Protein AF-A0A6M2DYT3-F1 (afdb_monomer_lite)

pLDDT: mean 83.52, std 11.0, range [59.19, 94.94]

Organism: Xenopsylla cheopis (NCBI:txid163159)

Foldseek 3Di:
DVVVVVVVVVVVVPPDQFDKWAWDKDAWPPPQCCVPVPLCVSDDCRIDRDPADDWDWDWDADPPPGPTTGMIGIDGDNDPVVDDD

Structure (mmCIF, N/CA/C/O backbone):
data_AF-A0A6M2DYT3-F1
#
_entry.id   AF-A0A6M2DYT3-F1
#
loop_
_atom_site.group_PDB
_atom_site.id
_atom_site.type_symbol
_atom_site.label_atom_id
_atom_site.label_alt_id
_atom_site.label_comp_id
_atom_site.label_asym_id
_atom_site.label_entity_id
_atom_site.label_seq_id
_atom_site.pdbx_PDB_ins_code
_atom_site.Cartn_x
_atom_site.Cartn_y
_atom_site.Cartn_z
_atom_site.occupancy
_atom_site.B_iso_or_equiv
_atom_site.auth_seq_id
_atom_site.auth_comp_id
_atom_site.auth_asym_id
_atom_site.auth_atom_id
_atom_site.pdbx_PDB_model_num
ATOM 1 N N . MET A 1 1 ? -33.686 -0.213 36.855 1.00 60.41 1 MET A N 1
ATOM 2 C CA . MET A 1 1 ? -33.434 1.168 36.371 1.00 60.41 1 MET A CA 1
ATOM 3 C C . MET A 1 1 ? -31.995 1.634 36.617 1.00 60.41 1 MET A C 1
ATOM 5 O O . MET A 1 1 ? -31.341 2.024 35.663 1.00 60.41 1 MET A O 1
ATOM 9 N N . LYS A 1 2 ? -31.454 1.529 37.842 1.00 61.53 2 LYS A N 1
ATOM 10 C CA . LYS A 1 2 ? -30.087 1.980 38.195 1.00 61.53 2 LYS A CA 1
ATOM 11 C C . LYS A 1 2 ? -28.960 1.339 37.357 1.00 61.53 2 LYS A C 1
ATOM 13 O O . LYS A 1 2 ? -28.060 2.034 36.903 1.00 61.53 2 LYS A O 1
ATOM 18 N N . TYR A 1 3 ? -29.060 0.037 37.076 1.00 74.81 3 TYR A N 1
ATOM 19 C CA . TYR A 1 3 ? -28.081 -0.693 36.254 1.00 74.81 3 TYR A CA 1
ATOM 20 C C . TYR A 1 3 ? -28.156 -0.367 34.759 1.00 74.81 3 TYR A C 1
ATOM 22 O O . TYR A 1 3 ? -27.143 -0.443 34.078 1.00 74.81 3 TYR A O 1
ATOM 30 N N . ALA A 1 4 ? -29.326 0.043 34.255 1.00 72.50 4 ALA A N 1
ATOM 31 C CA . ALA A 1 4 ? -29.495 0.407 32.848 1.00 72.50 4 ALA A CA 1
ATOM 32 C C . ALA A 1 4 ? -28.734 1.698 32.511 1.00 72.50 4 ALA A C 1
ATOM 34 O O . ALA A 1 4 ? -28.084 1.779 31.476 1.00 72.50 4 ALA A O 1
ATOM 35 N N . ILE A 1 5 ? -28.741 2.671 33.428 1.00 75.88 5 ILE A N 1
ATOM 36 C CA . ILE A 1 5 ? -27.984 3.924 33.289 1.00 75.88 5 ILE A CA 1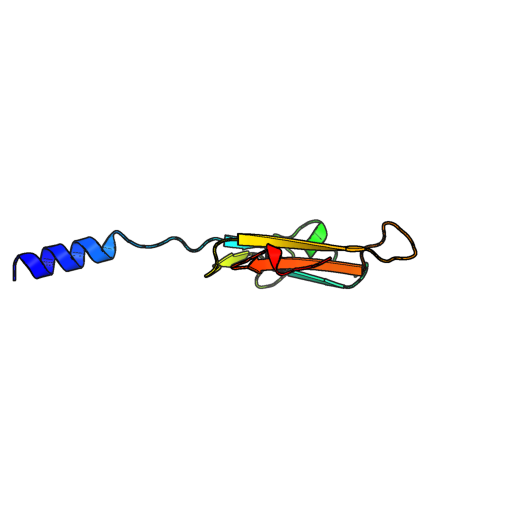
ATOM 37 C C . ILE A 1 5 ? -26.474 3.643 33.288 1.00 75.88 5 ILE A C 1
ATOM 39 O O . ILE A 1 5 ? -25.743 4.190 32.466 1.00 75.88 5 ILE A O 1
ATOM 43 N N . LEU A 1 6 ? -26.019 2.739 34.162 1.00 74.94 6 LEU A N 1
ATOM 44 C CA . LEU A 1 6 ? -24.619 2.313 34.227 1.00 74.94 6 LEU A CA 1
ATOM 45 C C . LEU A 1 6 ? -24.174 1.588 32.946 1.00 74.94 6 LEU A C 1
ATOM 47 O O . LEU A 1 6 ? -23.070 1.819 32.463 1.00 74.94 6 LEU A O 1
ATOM 51 N N . PHE A 1 7 ? -25.048 0.759 32.369 1.00 72.75 7 PHE A N 1
ATOM 52 C CA . PHE A 1 7 ? -24.781 0.032 31.126 1.00 72.75 7 PHE A CA 1
ATOM 53 C C . PHE A 1 7 ? -24.688 0.970 29.914 1.00 72.75 7 PHE A C 1
ATOM 55 O O . PHE A 1 7 ? -23.777 0.840 29.101 1.0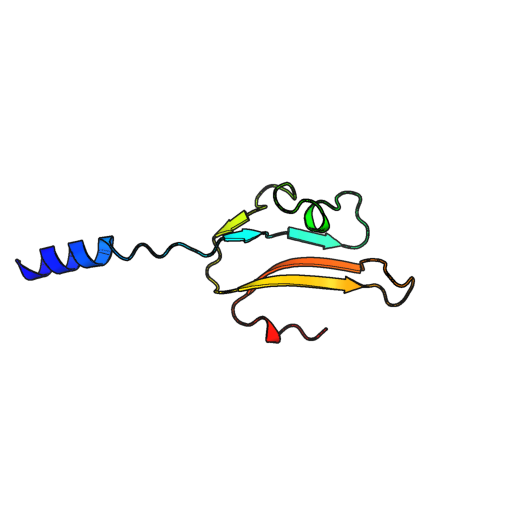0 72.75 7 PHE A O 1
ATOM 62 N N . ILE A 1 8 ? -25.581 1.962 29.823 1.00 72.75 8 ILE A N 1
ATOM 63 C CA . ILE A 1 8 ? -25.559 2.971 28.753 1.00 72.75 8 ILE A CA 1
ATOM 64 C C . ILE A 1 8 ? -24.278 3.813 28.839 1.00 72.75 8 ILE A C 1
ATOM 66 O O . ILE A 1 8 ? -23.605 4.003 27.827 1.00 72.75 8 ILE A O 1
ATOM 70 N N . LEU A 1 9 ? -23.892 4.260 30.040 1.00 69.94 9 LEU A N 1
ATOM 71 C CA . LEU A 1 9 ? -22.635 4.988 30.257 1.00 69.94 9 LEU A CA 1
ATOM 72 C C . LEU A 1 9 ? -21.407 4.154 29.871 1.00 69.94 9 LEU A C 1
ATOM 74 O O . LEU A 1 9 ? -20.490 4.686 29.253 1.00 69.94 9 LEU A O 1
ATOM 78 N N . PHE A 1 10 ? -21.405 2.852 30.168 1.00 70.75 10 PHE A N 1
ATOM 79 C CA . PHE A 1 10 ? -20.313 1.953 29.794 1.00 70.75 10 PHE A CA 1
ATOM 80 C C . PHE A 1 10 ? -20.172 1.820 28.268 1.00 70.75 10 PHE A C 1
ATOM 82 O O . PHE A 1 10 ? -19.065 1.924 27.749 1.00 70.75 10 PHE A O 1
ATOM 89 N N . CYS A 1 11 ? -21.275 1.692 27.521 1.00 68.69 11 CYS A N 1
ATOM 90 C CA . CYS A 1 11 ? -21.242 1.600 26.055 1.00 68.69 11 CYS A CA 1
ATOM 91 C C . CYS A 1 11 ? -20.702 2.865 25.362 1.00 68.69 11 CYS A C 1
ATOM 93 O O . CYS A 1 11 ? -20.067 2.756 24.314 1.00 68.69 11 CYS A O 1
ATOM 95 N N . TYR A 1 12 ? -20.909 4.056 25.935 1.00 67.19 12 TYR A N 1
ATOM 96 C CA . TYR A 1 12 ? -20.419 5.314 25.353 1.00 67.19 12 TYR A CA 1
ATOM 97 C C . TYR A 1 12 ? -18.894 5.488 25.441 1.00 67.19 12 TYR A C 1
ATOM 99 O O . TYR A 1 12 ? -18.326 6.237 24.643 1.00 67.19 12 TYR A O 1
ATOM 107 N N . VAL A 1 13 ? -18.227 4.798 26.373 1.00 64.75 13 VAL A N 1
ATOM 108 C CA . VAL A 1 13 ? -16.770 4.902 26.575 1.00 64.75 13 VAL A CA 1
ATOM 109 C C . VAL A 1 13 ? -15.993 4.070 25.545 1.00 64.75 13 VAL A C 1
ATOM 111 O O . VAL A 1 13 ? -14.892 4.450 25.153 1.00 64.75 13 VAL A O 1
ATOM 114 N N . PHE A 1 14 ? -16.577 2.993 25.009 1.00 62.72 14 PHE A N 1
ATOM 115 C CA . PHE A 1 14 ? -15.929 2.124 24.015 1.00 62.72 14 PHE A CA 1
ATOM 116 C C . PHE A 1 14 ? -16.134 2.593 22.569 1.00 62.72 14 PHE A C 1
ATOM 118 O O . PHE A 1 14 ? -16.482 1.805 21.687 1.00 62.72 14 PHE A O 1
ATOM 125 N N . LYS A 1 15 ? -15.876 3.872 22.278 1.00 60.41 15 LYS A N 1
ATOM 126 C CA . LYS A 1 15 ? -15.670 4.287 20.883 1.00 60.41 15 LYS A CA 1
ATOM 127 C C . LYS A 1 15 ? -14.326 3.735 20.405 1.00 60.41 15 LYS A C 1
ATOM 129 O O . LYS A 1 15 ? -13.282 4.336 20.634 1.00 60.41 15 LYS A O 1
ATOM 134 N N . ALA A 1 16 ? -14.353 2.572 19.759 1.00 66.12 16 ALA A N 1
ATOM 135 C CA . ALA A 1 16 ? -13.183 2.023 19.087 1.00 66.12 16 ALA A CA 1
ATOM 136 C C . ALA A 1 16 ? -12.761 2.968 17.951 1.00 66.12 16 ALA A C 1
ATOM 138 O O . ALA A 1 16 ? -13.540 3.240 17.035 1.00 66.12 16 ALA A O 1
ATOM 139 N N . SER A 1 17 ? -11.534 3.486 18.020 1.00 69.50 17 SER A N 1
ATOM 140 C CA . SER A 1 17 ? -10.946 4.224 16.903 1.00 69.50 17 SER A CA 1
ATOM 141 C C . SER A 1 17 ? -10.605 3.226 15.800 1.00 69.50 17 SER A C 1
ATOM 143 O O . SER A 1 17 ? -9.862 2.273 16.037 1.00 69.50 17 SER A O 1
ATOM 145 N N . ALA A 1 18 ? -11.175 3.413 14.611 1.00 80.69 18 ALA A N 1
ATOM 146 C CA . ALA A 1 18 ? -10.828 2.599 13.454 1.00 80.69 18 ALA A CA 1
ATOM 147 C C . ALA A 1 18 ? -9.373 2.879 13.045 1.00 80.69 18 ALA A C 1
ATOM 149 O O . ALA A 1 18 ? -8.938 4.034 13.029 1.00 80.69 18 ALA A O 1
ATOM 150 N N . LEU A 1 19 ? -8.623 1.827 12.712 1.00 90.75 19 LEU A N 1
ATOM 151 C CA . LEU A 1 19 ? -7.260 1.956 12.199 1.00 90.75 19 LEU A CA 1
ATOM 152 C C . LEU A 1 19 ? -7.297 2.769 10.901 1.00 90.75 19 LEU A C 1
ATOM 154 O O . LEU A 1 19 ? -8.066 2.443 10.004 1.00 90.75 19 LEU A O 1
ATOM 158 N N . LYS A 1 20 ? -6.480 3.815 10.779 1.00 93.50 20 LYS A N 1
ATOM 159 C CA . LYS A 1 20 ? -6.390 4.613 9.550 1.00 93.50 20 LYS A CA 1
ATOM 160 C C . LYS A 1 20 ? -5.193 4.164 8.727 1.00 93.50 20 LYS A C 1
ATOM 162 O O . LYS A 1 20 ? -4.073 4.210 9.227 1.00 93.50 20 LYS A O 1
ATOM 167 N N . CYS A 1 21 ? -5.424 3.768 7.481 1.00 94.81 21 CYS A N 1
ATOM 168 C CA . CYS A 1 21 ? -4.359 3.367 6.563 1.00 94.81 21 CYS A CA 1
ATOM 169 C C . CYS A 1 21 ? -4.418 4.174 5.275 1.00 94.81 21 CYS A C 1
ATOM 171 O O . CYS A 1 21 ? -5.498 4.560 4.823 1.00 94.81 21 CYS A O 1
ATOM 173 N N . TYR A 1 22 ? -3.255 4.350 4.652 1.00 94.94 22 TYR A N 1
ATOM 174 C CA . TYR A 1 22 ? -3.210 4.796 3.270 1.00 94.94 22 TYR A CA 1
ATOM 175 C C . TYR A 1 22 ? -3.790 3.717 2.356 1.00 94.94 22 TYR A C 1
ATOM 177 O O . TYR A 1 22 ? -3.412 2.550 2.475 1.00 94.94 22 TYR A O 1
ATOM 185 N N . THR A 1 23 ? -4.684 4.099 1.449 1.00 92.69 23 THR A N 1
ATOM 186 C CA . THR A 1 23 ? -5.318 3.168 0.507 1.00 92.69 23 THR A CA 1
ATOM 187 C C . THR A 1 23 ? -5.225 3.695 -0.909 1.00 92.69 23 THR A C 1
ATOM 189 O O . THR A 1 23 ? -5.838 4.704 -1.245 1.00 92.69 23 THR A O 1
ATOM 192 N N . CYS A 1 24 ? -4.443 3.012 -1.736 1.00 92.56 24 CYS A N 1
ATOM 193 C CA . CYS A 1 24 ? -4.220 3.391 -3.123 1.00 92.56 24 CYS A CA 1
ATOM 194 C C . CYS A 1 24 ? -3.645 2.207 -3.906 1.00 92.56 24 CYS A C 1
ATOM 196 O O . CYS A 1 24 ? -3.097 1.264 -3.332 1.00 92.56 24 CYS A O 1
ATOM 198 N N . SER A 1 25 ? -3.741 2.278 -5.228 1.00 90.75 25 SER A N 1
ATOM 199 C CA . SER A 1 25 ? -3.125 1.319 -6.140 1.00 90.75 25 SER A CA 1
ATOM 200 C C . SER A 1 25 ? -2.525 2.050 -7.330 1.00 90.75 25 SER A C 1
ATOM 202 O O . SER A 1 25 ? -3.153 2.962 -7.861 1.00 90.75 25 SER A O 1
ATOM 204 N N . MET A 1 26 ? -1.360 1.608 -7.786 1.00 89.94 26 MET A N 1
ATOM 205 C CA . MET A 1 26 ? -0.775 2.008 -9.066 1.00 89.94 26 MET A CA 1
ATOM 206 C C . MET A 1 26 ? -0.306 0.774 -9.836 1.00 89.94 26 MET A C 1
ATOM 208 O O . MET A 1 26 ? 0.116 -0.225 -9.242 1.00 89.94 26 MET A O 1
ATOM 212 N N . VAL A 1 27 ? -0.372 0.861 -11.163 1.00 89.38 27 VAL A N 1
ATOM 213 C CA . VAL A 1 27 ? 0.084 -0.174 -12.092 1.00 89.38 27 VAL A CA 1
ATOM 214 C C . VAL A 1 27 ? 1.172 0.419 -12.978 1.00 89.38 27 VAL A C 1
ATOM 216 O O . VAL A 1 27 ? 1.034 1.511 -13.515 1.00 89.38 27 VAL A O 1
ATOM 219 N N . GLY A 1 28 ? 2.267 -0.314 -13.130 1.00 83.19 28 GLY A N 1
ATOM 220 C CA . GLY A 1 28 ? 3.453 0.127 -13.845 1.00 83.19 28 GLY A CA 1
ATOM 221 C C . GLY A 1 28 ? 4.075 1.382 -13.238 1.00 83.19 28 GLY A C 1
ATOM 222 O O . GLY A 1 28 ? 3.889 1.707 -12.065 1.00 83.19 28 GLY A O 1
ATOM 223 N N . ASN A 1 29 ? 4.813 2.099 -14.077 1.00 70.94 29 ASN A N 1
ATOM 224 C CA . ASN A 1 29 ? 5.355 3.411 -13.761 1.00 70.94 29 ASN A CA 1
ATOM 225 C C . ASN A 1 29 ? 4.391 4.494 -14.273 1.00 70.94 29 ASN A C 1
ATOM 227 O O . ASN A 1 29 ? 4.737 5.290 -15.147 1.00 70.94 29 ASN A O 1
ATOM 231 N N . ASP A 1 30 ? 3.137 4.425 -13.817 1.00 66.44 30 ASP A N 1
ATOM 232 C CA . ASP A 1 30 ? 2.101 5.384 -14.191 1.00 66.44 30 ASP A CA 1
ATOM 233 C C . ASP A 1 30 ? 2.550 6.817 -13.860 1.00 66.44 30 ASP A C 1
ATOM 235 O O . ASP A 1 30 ? 3.305 7.038 -12.912 1.00 66.44 30 ASP A O 1
ATOM 239 N N . LYS A 1 31 ? 2.072 7.818 -14.612 1.00 64.00 31 LYS A N 1
ATOM 240 C CA . LYS A 1 31 ? 2.467 9.230 -14.391 1.00 64.00 31 LYS A CA 1
ATOM 241 C C . LYS A 1 31 ? 2.091 9.751 -12.999 1.00 64.00 31 LYS A C 1
ATOM 243 O O . LYS A 1 31 ? 2.606 10.781 -12.577 1.00 64.00 31 LYS A O 1
ATOM 248 N N . ASN A 1 32 ? 1.176 9.060 -12.322 1.00 70.75 32 ASN A N 1
ATOM 249 C CA . ASN A 1 32 ? 0.734 9.365 -10.975 1.00 70.75 32 ASN A CA 1
ATOM 250 C C . ASN A 1 32 ? 1.382 8.389 -9.980 1.00 70.75 32 ASN A C 1
ATOM 252 O O . ASN A 1 32 ? 0.772 7.415 -9.540 1.00 70.75 32 ASN A O 1
ATOM 256 N N . ASP A 1 33 ? 2.643 8.648 -9.637 1.00 85.94 33 ASP A N 1
ATOM 257 C CA . ASP A 1 33 ? 3.417 7.865 -8.668 1.00 85.94 33 ASP A CA 1
ATOM 258 C C . ASP A 1 33 ? 3.102 8.230 -7.206 1.00 85.94 33 ASP A C 1
ATOM 260 O O . ASP A 1 33 ? 3.764 7.742 -6.285 1.00 85.94 33 ASP A O 1
ATOM 264 N N . ALA A 1 34 ? 2.056 9.032 -6.976 1.00 89.06 34 ALA A N 1
ATOM 265 C CA . ALA A 1 34 ? 1.611 9.460 -5.657 1.00 89.06 34 ALA A CA 1
ATOM 266 C C . ALA A 1 34 ? 1.368 8.269 -4.718 1.00 89.06 34 ALA A C 1
ATOM 268 O O . ALA A 1 34 ? 1.811 8.283 -3.580 1.00 89.06 34 ALA A O 1
ATOM 269 N N . CYS A 1 35 ? 0.796 7.153 -5.181 1.00 90.19 35 CYS A N 1
ATOM 270 C CA . CYS A 1 35 ? 0.607 5.990 -4.300 1.00 90.19 35 CYS A CA 1
ATOM 271 C C . CYS A 1 35 ? 1.927 5.431 -3.712 1.00 90.19 35 CYS A C 1
ATOM 273 O O . CYS A 1 35 ? 1.966 4.918 -2.583 1.00 90.19 35 CYS A O 1
ATOM 275 N N . TYR A 1 36 ? 3.022 5.559 -4.467 1.00 90.25 36 TYR A N 1
ATOM 276 C CA . TYR A 1 36 ? 4.364 5.172 -4.051 1.00 90.25 36 TYR A CA 1
ATOM 277 C C . TYR A 1 36 ? 5.067 6.282 -3.255 1.00 90.25 36 TYR A C 1
ATOM 279 O O . TYR A 1 36 ? 5.574 6.001 -2.166 1.00 90.25 36 TYR A O 1
ATOM 287 N N . LYS A 1 37 ? 5.075 7.521 -3.768 1.00 90.94 37 LYS A N 1
ATOM 288 C CA . LYS A 1 37 ? 5.880 8.641 -3.246 1.00 90.94 37 LYS A CA 1
ATOM 289 C C . LYS A 1 37 ? 5.143 9.584 -2.298 1.00 90.94 37 LYS A C 1
ATOM 291 O O . LYS A 1 37 ? 5.769 10.117 -1.390 1.00 90.94 37 LYS A O 1
ATOM 296 N N . ASP A 1 38 ? 3.849 9.783 -2.506 1.00 91.38 38 ASP A N 1
ATOM 297 C CA . ASP A 1 38 ? 3.015 10.753 -1.792 1.00 91.38 38 ASP A CA 1
ATOM 298 C C . ASP A 1 38 ? 1.594 10.199 -1.539 1.00 91.38 38 ASP A C 1
ATOM 300 O O . ASP A 1 38 ? 0.607 10.618 -2.156 1.00 91.38 38 ASP A O 1
ATOM 304 N N . PRO A 1 39 ? 1.475 9.163 -0.686 1.00 90.50 39 PRO A N 1
ATOM 305 C CA . PRO A 1 39 ? 0.237 8.405 -0.534 1.00 90.50 39 PRO A CA 1
ATOM 306 C C . PRO A 1 39 ? -0.897 9.215 0.102 1.00 90.50 39 PRO A C 1
ATOM 308 O O . PRO A 1 39 ? -2.053 8.823 -0.029 1.00 90.50 39 PRO A O 1
ATOM 311 N N . GLU A 1 40 ? -0.582 10.324 0.773 1.00 90.19 40 GLU A N 1
ATOM 312 C CA . GLU A 1 40 ? -1.561 11.248 1.349 1.00 90.19 40 GLU A CA 1
ATOM 313 C C . GLU A 1 40 ? -2.322 12.024 0.265 1.00 90.19 40 GLU A C 1
ATOM 315 O O . GLU A 1 40 ? -3.499 12.332 0.441 1.00 90.19 40 GLU A O 1
ATOM 320 N N . ASN A 1 41 ? -1.693 12.245 -0.893 1.00 88.62 41 ASN A N 1
ATOM 321 C CA . ASN A 1 41 ? -2.274 12.973 -2.022 1.00 88.62 41 ASN A CA 1
ATOM 322 C C . ASN A 1 41 ? -2.643 12.059 -3.207 1.00 88.62 41 ASN A C 1
ATOM 324 O O . ASN A 1 41 ? -2.963 12.537 -4.293 1.00 88.62 41 ASN A O 1
ATOM 328 N N . ALA A 1 42 ? -2.657 10.734 -3.016 1.00 86.62 42 ALA A N 1
ATOM 329 C CA . ALA A 1 42 ? -2.903 9.754 -4.081 1.00 86.62 42 ALA A CA 1
ATOM 330 C C . ALA A 1 42 ? -4.356 9.700 -4.619 1.00 86.62 42 ALA A C 1
ATOM 332 O O . ALA A 1 42 ? -4.654 8.861 -5.472 1.00 86.62 42 ALA A O 1
ATOM 333 N N . GLY A 1 43 ? -5.264 10.575 -4.160 1.00 76.31 43 GLY A N 1
ATOM 334 C CA . GLY A 1 43 ? -6.637 10.711 -4.668 1.00 76.31 43 GLY A CA 1
ATOM 335 C C . GLY A 1 43 ? -7.730 10.695 -3.590 1.00 76.31 43 GLY A C 1
ATOM 336 O O . GLY A 1 43 ? -7.462 10.826 -2.399 1.00 76.31 43 GLY A O 1
ATOM 337 N N . GLY A 1 44 ? -8.990 10.538 -4.023 1.00 66.31 44 GLY A N 1
ATOM 338 C CA . GLY A 1 44 ? -10.202 10.864 -3.244 1.00 66.31 44 GLY A CA 1
ATOM 339 C C . GLY A 1 44 ? -10.424 10.121 -1.917 1.00 66.31 44 GLY A C 1
ATOM 340 O O . GLY A 1 44 ? -11.195 10.595 -1.089 1.00 66.31 44 GLY A O 1
ATOM 341 N N . THR A 1 45 ? -9.741 9.001 -1.675 1.00 68.75 45 THR A N 1
ATOM 342 C CA . THR A 1 45 ? -9.742 8.282 -0.385 1.00 68.75 45 THR A CA 1
ATOM 343 C C . THR A 1 45 ? -8.326 7.847 -0.016 1.00 68.75 45 THR A C 1
ATOM 345 O O . THR A 1 45 ? -8.066 6.670 0.224 1.00 68.75 45 THR A O 1
ATOM 348 N N . ALA A 1 46 ? -7.388 8.797 -0.013 1.00 82.75 46 ALA A N 1
ATOM 349 C CA . ALA A 1 46 ? -5.992 8.552 0.340 1.00 82.75 46 ALA A CA 1
ATOM 350 C C . ALA A 1 46 ? -5.829 7.897 1.720 1.00 82.75 46 ALA A C 1
ATOM 352 O O . ALA A 1 46 ? -4.965 7.042 1.882 1.00 82.75 46 ALA A O 1
ATOM 353 N N . ILE A 1 47 ? -6.690 8.236 2.687 1.00 91.38 47 ILE A N 1
ATOM 354 C CA . ILE A 1 47 ? -6.717 7.655 4.034 1.00 91.38 47 ILE A CA 1
ATOM 355 C C . ILE A 1 47 ? -8.092 7.036 4.294 1.00 91.38 47 ILE A C 1
ATOM 357 O O . ILE A 1 47 ? -9.111 7.725 4.248 1.00 91.38 47 ILE A O 1
ATOM 361 N N . THR A 1 48 ? -8.115 5.750 4.639 1.00 90.88 48 THR A N 1
ATOM 362 C CA . THR A 1 48 ? -9.342 4.997 4.925 1.00 90.88 48 THR A CA 1
ATOM 363 C C . THR A 1 48 ? -9.380 4.528 6.376 1.00 90.88 48 THR A C 1
ATOM 365 O O . THR A 1 48 ? -8.384 4.044 6.911 1.00 90.88 48 THR A O 1
ATOM 368 N N . ASN A 1 49 ? -10.559 4.621 7.000 1.00 92.62 49 ASN A N 1
ATOM 369 C CA . ASN A 1 49 ? -10.857 3.962 8.272 1.00 92.62 49 ASN A CA 1
ATOM 370 C C . ASN A 1 49 ? -11.051 2.455 8.028 1.00 92.62 49 ASN A C 1
ATOM 372 O O . ASN A 1 49 ? -12.107 2.011 7.576 1.00 92.62 49 ASN A O 1
ATOM 376 N N . CYS A 1 50 ? -10.026 1.664 8.308 1.00 90.56 50 CYS A N 1
ATOM 377 C CA . CYS A 1 50 ? -10.026 0.222 8.160 1.00 90.56 50 CYS A CA 1
ATOM 378 C C . CYS A 1 50 ? -10.836 -0.459 9.266 1.00 90.56 50 CYS A C 1
ATOM 380 O O . CYS A 1 50 ? -10.692 -0.170 10.453 1.00 90.56 50 CYS A O 1
ATOM 382 N N . LYS A 1 51 ? -11.622 -1.460 8.863 1.00 89.69 51 LYS A N 1
ATOM 383 C CA . LYS A 1 51 ? -12.241 -2.430 9.780 1.00 89.69 51 LYS A CA 1
ATOM 384 C C . LYS A 1 51 ? -11.277 -3.533 10.242 1.00 89.69 51 LYS A C 1
ATOM 386 O O . LYS A 1 51 ? -11.605 -4.282 11.155 1.00 89.69 51 LYS A O 1
ATOM 391 N N . TYR A 1 52 ? -10.127 -3.657 9.577 1.00 90.38 52 TYR A N 1
ATOM 392 C CA . TYR A 1 52 ? -9.112 -4.675 9.842 1.00 90.38 52 TYR A CA 1
ATOM 393 C C . TYR A 1 52 ? -7.927 -4.109 10.627 1.00 90.38 52 TYR A C 1
ATOM 395 O O . TYR A 1 52 ? -7.812 -2.898 10.816 1.00 90.38 52 TYR A O 1
ATOM 403 N N . LYS A 1 53 ? -7.047 -5.002 11.083 1.00 90.75 53 LYS A N 1
ATOM 404 C CA . LYS A 1 53 ? -5.995 -4.686 12.057 1.00 90.75 53 LYS A CA 1
ATOM 405 C C . LYS A 1 53 ? -4.647 -4.320 11.441 1.00 90.75 53 LYS A C 1
ATOM 407 O O . LYS A 1 53 ? -3.773 -3.875 12.180 1.00 90.75 53 LYS A O 1
ATOM 412 N N . TYR A 1 54 ? -4.468 -4.485 10.130 1.00 93.31 54 TYR A N 1
ATOM 413 C CA . TYR A 1 54 ? -3.181 -4.254 9.479 1.00 93.31 54 TYR A CA 1
ATOM 414 C C . TYR A 1 54 ? -3.302 -3.317 8.281 1.00 93.31 54 TYR A C 1
ATOM 416 O O . TYR A 1 54 ? -4.154 -3.509 7.413 1.00 93.31 54 TYR A O 1
ATOM 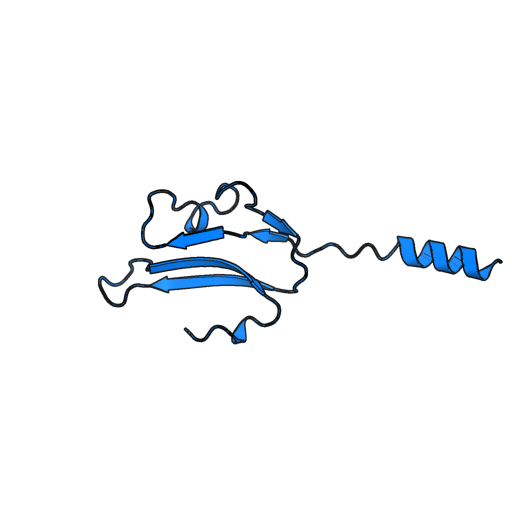424 N N . CYS A 1 55 ? -2.399 -2.339 8.214 1.00 94.50 55 CYS A N 1
ATOM 425 C CA . CYS A 1 55 ? -2.084 -1.646 6.971 1.00 94.50 55 CYS A CA 1
ATOM 426 C C . CYS A 1 55 ? -1.041 -2.470 6.213 1.00 94.50 55 CYS A C 1
ATOM 428 O O . CYS A 1 55 ? -0.032 -2.864 6.801 1.00 94.50 55 CYS A O 1
ATOM 430 N N . THR A 1 56 ? -1.245 -2.702 4.922 1.00 94.62 56 THR A N 1
ATOM 431 C CA . THR A 1 56 ? -0.284 -3.428 4.085 1.00 94.62 56 THR A CA 1
ATOM 432 C C . THR A 1 56 ? 0.217 -2.578 2.937 1.00 94.62 56 THR A C 1
ATOM 434 O O . THR A 1 56 ? -0.470 -1.680 2.450 1.00 94.62 56 THR A O 1
ATOM 437 N N . ILE A 1 57 ? 1.446 -2.880 2.521 1.00 94.31 57 ILE A N 1
ATOM 438 C CA . ILE A 1 57 ? 2.070 -2.347 1.318 1.00 94.31 57 ILE A CA 1
ATOM 439 C C . ILE A 1 57 ? 2.569 -3.545 0.518 1.00 94.31 57 ILE A C 1
ATOM 441 O O . ILE A 1 57 ? 3.360 -4.336 1.029 1.00 94.31 57 ILE A O 1
ATOM 445 N N . ILE A 1 58 ? 2.111 -3.677 -0.724 1.00 92.81 58 ILE A N 1
ATOM 446 C CA . ILE A 1 58 ? 2.553 -4.723 -1.647 1.00 92.81 58 ILE A CA 1
ATOM 447 C C . ILE A 1 58 ? 3.232 -4.044 -2.828 1.00 92.81 58 ILE A C 1
ATOM 449 O O . ILE A 1 58 ? 2.597 -3.300 -3.574 1.00 92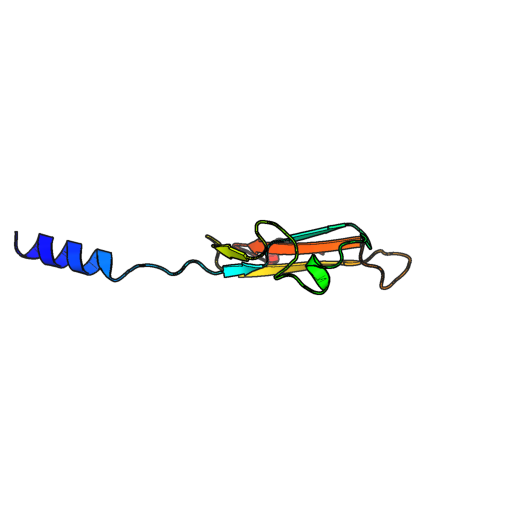.81 58 ILE A O 1
ATOM 453 N N . ARG A 1 59 ? 4.528 -4.311 -2.999 1.00 92.81 59 ARG A N 1
ATOM 454 C CA . ARG A 1 59 ? 5.329 -3.855 -4.137 1.00 92.81 59 ARG A CA 1
ATOM 455 C C . ARG A 1 59 ? 5.697 -5.066 -4.977 1.00 92.81 59 ARG A C 1
ATOM 457 O O . ARG A 1 59 ? 6.458 -5.914 -4.522 1.00 92.81 59 ARG A O 1
ATOM 464 N N . GLN A 1 60 ? 5.168 -5.131 -6.191 1.00 92.06 60 GLN A N 1
ATOM 465 C CA . GLN A 1 60 ? 5.560 -6.142 -7.165 1.00 92.06 60 GLN A CA 1
ATOM 466 C C . GLN A 1 60 ? 6.475 -5.485 -8.188 1.00 92.06 60 GLN A C 1
ATOM 468 O O . GLN A 1 60 ? 6.142 -4.443 -8.753 1.00 92.06 60 GLN A O 1
ATOM 473 N N . GLU A 1 61 ? 7.639 -6.080 -8.411 1.00 91.88 61 GLU A N 1
ATOM 474 C CA . GLU A 1 61 ? 8.599 -5.621 -9.410 1.00 91.88 61 GLU A CA 1
ATOM 475 C C . GLU A 1 61 ? 8.490 -6.463 -10.679 1.00 91.88 61 GLU A C 1
ATOM 477 O O . GLU A 1 61 ? 8.139 -7.645 -10.646 1.00 91.88 61 GLU A O 1
ATOM 482 N N . LYS A 1 62 ? 8.808 -5.857 -11.822 1.00 91.19 62 LYS A N 1
ATOM 483 C CA . LYS A 1 62 ? 8.932 -6.599 -13.070 1.00 91.19 62 LYS A CA 1
ATOM 484 C C . LYS A 1 62 ? 10.116 -7.555 -12.974 1.00 91.19 62 LYS A C 1
ATOM 486 O O . LYS A 1 62 ? 11.189 -7.211 -12.481 1.00 91.19 62 LYS A O 1
ATOM 491 N N . LYS A 1 63 ? 9.952 -8.746 -13.553 1.00 91.25 63 LYS A N 1
ATOM 492 C CA . LYS A 1 63 ? 11.065 -9.686 -13.745 1.00 91.25 63 LYS A CA 1
ATOM 493 C C . LYS A 1 63 ? 12.171 -9.052 -14.600 1.00 91.25 63 LYS A C 1
ATOM 495 O O . LYS A 1 63 ? 13.353 -9.213 -14.299 1.00 91.25 63 LYS A O 1
ATOM 500 N N . GLN A 1 64 ? 11.775 -8.339 -15.659 1.00 91.50 64 GLN A N 1
ATOM 501 C CA . GLN A 1 64 ? 12.630 -7.536 -16.536 1.00 91.50 64 GLN A CA 1
ATOM 502 C C . GLN A 1 64 ? 11.833 -6.321 -17.066 1.00 91.50 64 GLN A C 1
ATOM 504 O O . GLN A 1 64 ? 10.678 -6.510 -17.455 1.00 91.50 64 GLN A O 1
ATOM 509 N N . PRO A 1 65 ? 12.418 -5.107 -17.117 1.00 89.94 65 PRO A N 1
ATOM 510 C CA . PRO A 1 65 ? 13.703 -4.730 -16.523 1.00 89.94 65 PRO A CA 1
ATOM 511 C C . PRO A 1 65 ? 13.651 -4.765 -14.984 1.00 89.94 65 PRO A C 1
ATOM 513 O O . PRO A 1 65 ? 12.606 -4.542 -14.378 1.00 89.94 65 PRO A O 1
ATOM 516 N N . ARG A 1 66 ? 14.785 -5.083 -14.347 1.00 87.69 66 ARG A N 1
ATOM 517 C CA . ARG A 1 66 ? 14.881 -5.129 -12.878 1.00 87.69 66 ARG A CA 1
ATOM 518 C C . ARG A 1 66 ? 14.750 -3.730 -12.281 1.00 87.69 66 ARG A C 1
ATOM 520 O O . ARG A 1 66 ? 15.222 -2.765 -12.875 1.00 87.69 66 ARG A O 1
ATOM 527 N N . GLY A 1 67 ? 14.163 -3.646 -11.089 1.00 87.19 67 GLY A N 1
ATOM 528 C CA . GLY A 1 67 ? 13.975 -2.391 -10.360 1.00 87.19 67 GLY A CA 1
ATOM 529 C C . GLY A 1 67 ? 12.771 -1.567 -10.820 1.00 87.19 67 GLY A C 1
ATOM 530 O O . GLY A 1 67 ? 12.434 -0.580 -10.167 1.00 87.19 67 GLY A O 1
ATOM 531 N N . GLU A 1 68 ? 12.086 -1.970 -11.895 1.00 90.44 68 GLU A N 1
ATOM 532 C CA . GLU A 1 68 ? 10.849 -1.324 -12.321 1.00 90.44 68 GLU A CA 1
ATOM 533 C C . GLU A 1 68 ? 9.648 -1.911 -11.573 1.00 90.44 68 GLU A C 1
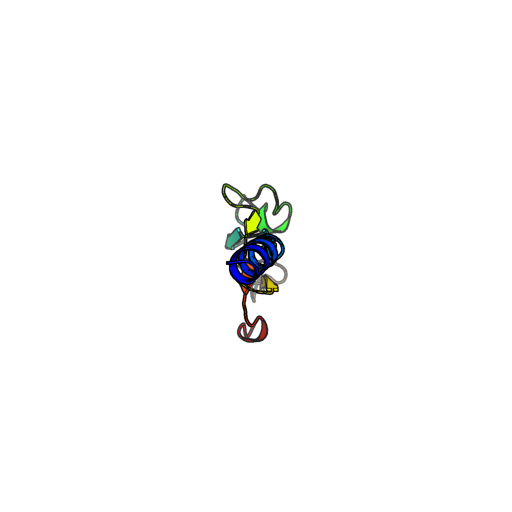ATOM 535 O O . GLU A 1 68 ? 9.467 -3.128 -11.496 1.00 90.44 68 GLU A O 1
ATOM 540 N N . ILE A 1 69 ? 8.805 -1.038 -11.026 1.00 91.06 69 ILE A N 1
ATOM 541 C CA . ILE A 1 69 ? 7.583 -1.433 -10.328 1.00 91.06 69 ILE A CA 1
ATOM 542 C C . ILE A 1 69 ? 6.549 -1.897 -11.363 1.00 91.06 69 ILE A C 1
ATOM 544 O O . ILE A 1 69 ? 6.224 -1.179 -12.306 1.00 91.06 69 ILE A O 1
ATOM 548 N N . ALA A 1 70 ? 6.035 -3.111 -11.180 1.00 91.75 70 ALA A N 1
ATOM 549 C CA . ALA A 1 70 ? 4.906 -3.645 -11.932 1.00 91.75 70 ALA A CA 1
ATOM 550 C C . ALA A 1 70 ? 3.580 -3.215 -11.300 1.00 91.75 70 ALA A C 1
ATOM 552 O O . ALA A 1 70 ? 2.681 -2.783 -12.013 1.0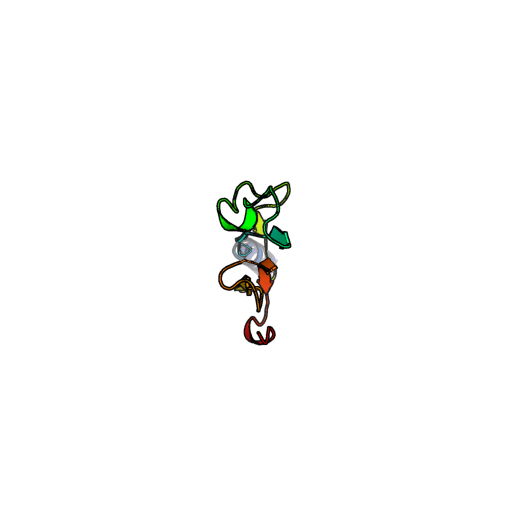0 91.75 70 ALA A O 1
ATOM 553 N N . THR A 1 71 ? 3.463 -3.295 -9.974 1.00 91.94 71 THR A N 1
ATOM 554 C CA . THR A 1 71 ? 2.312 -2.777 -9.225 1.00 91.94 71 THR A CA 1
ATOM 555 C C . THR A 1 71 ? 2.739 -2.318 -7.838 1.00 91.94 71 THR A C 1
ATOM 557 O O . THR A 1 71 ? 3.662 -2.875 -7.235 1.00 91.94 71 THR A O 1
ATOM 560 N N . PHE A 1 72 ? 2.014 -1.351 -7.290 1.00 92.81 72 PHE A N 1
ATOM 561 C CA . PHE A 1 72 ? 2.163 -0.935 -5.902 1.00 92.81 72 PHE A CA 1
ATOM 562 C C . PHE A 1 72 ? 0.779 -0.740 -5.284 1.00 92.81 72 PHE A C 1
ATOM 564 O O . PHE A 1 72 ? -0.050 -0.014 -5.830 1.00 92.81 72 PHE A O 1
ATOM 571 N N . LEU A 1 73 ? 0.524 -1.409 -4.164 1.00 92.38 73 LEU A N 1
ATOM 572 C CA . LEU A 1 73 ? -0.762 -1.411 -3.473 1.00 92.38 73 LEU A CA 1
ATOM 573 C C . LEU A 1 73 ? -0.558 -1.008 -2.016 1.00 92.38 73 LEU A C 1
ATOM 575 O O . LEU A 1 73 ? 0.324 -1.543 -1.347 1.00 92.38 73 LEU A O 1
ATOM 579 N N . ARG A 1 74 ? -1.415 -0.122 -1.512 1.00 93.75 74 ARG A N 1
ATOM 580 C CA . ARG A 1 74 ? -1.603 0.123 -0.082 1.00 93.75 74 ARG A CA 1
ATOM 581 C C . ARG A 1 74 ? -3.037 -0.225 0.302 1.00 93.75 74 ARG A C 1
ATOM 583 O O . ARG A 1 74 ? -3.965 0.171 -0.404 1.00 93.75 74 ARG A O 1
ATOM 590 N N . GLY A 1 75 ? -3.225 -0.962 1.392 1.00 92.81 75 GLY A N 1
ATOM 591 C CA . GLY A 1 75 ? -4.537 -1.500 1.749 1.00 92.81 75 GLY A CA 1
ATOM 592 C C . GLY A 1 75 ? -4.720 -1.816 3.230 1.00 92.81 75 GLY A C 1
ATOM 593 O O . GLY A 1 75 ? -3.810 -1.654 4.044 1.00 92.81 75 GLY A O 1
ATOM 594 N N . CYS A 1 76 ? -5.928 -2.277 3.557 1.00 94.06 76 CYS A N 1
ATOM 595 C CA . CYS A 1 76 ? -6.300 -2.791 4.872 1.00 94.06 76 CYS A CA 1
ATOM 596 C C . CYS A 1 76 ? -6.469 -4.314 4.793 1.00 94.06 76 CYS A C 1
ATOM 598 O O . CYS A 1 76 ? -7.269 -4.794 3.990 1.00 94.06 76 CYS A O 1
ATOM 600 N N . GLU A 1 77 ? -5.813 -5.069 5.668 1.00 93.31 77 GLU A N 1
ATOM 601 C CA . GLU A 1 77 ? -5.854 -6.535 5.669 1.00 93.31 77 GLU A CA 1
ATOM 602 C C . GLU A 1 77 ? -6.080 -7.088 7.074 1.00 93.31 77 GLU A C 1
ATOM 604 O O . GLU A 1 77 ? -5.650 -6.502 8.069 1.00 93.31 77 GLU A O 1
ATOM 609 N N . ASP A 1 78 ? -6.739 -8.244 7.153 1.00 92.50 78 ASP A N 1
ATOM 610 C CA . ASP A 1 78 ? -6.886 -8.996 8.404 1.00 92.50 78 ASP A CA 1
ATOM 611 C C . ASP A 1 78 ? -5.750 -10.006 8.605 1.00 92.50 78 ASP A C 1
ATOM 613 O O . ASP A 1 78 ? -5.307 -10.237 9.724 1.00 92.50 78 ASP A O 1
ATOM 617 N N . ASN A 1 79 ? -5.235 -10.575 7.509 1.00 91.56 79 ASN A N 1
ATOM 618 C CA . ASN A 1 79 ? -4.123 -11.518 7.530 1.00 91.56 79 ASN A CA 1
ATOM 619 C C . ASN A 1 79 ? -3.132 -11.236 6.382 1.00 91.56 79 ASN A C 1
ATOM 621 O O . ASN A 1 79 ? -3.285 -11.794 5.291 1.00 91.56 79 ASN A O 1
ATOM 625 N N . PRO A 1 80 ? -2.081 -10.435 6.634 1.00 87.50 80 PRO A N 1
ATOM 626 C CA . PRO A 1 80 ? -1.094 -10.060 5.621 1.00 87.50 80 PRO A CA 1
ATOM 627 C C . PRO A 1 80 ? -0.342 -11.250 5.010 1.00 87.50 80 PRO A C 1
ATOM 629 O O . PRO A 1 80 ? 0.097 -11.179 3.866 1.00 87.50 80 PRO A O 1
ATOM 632 N N . ALA A 1 81 ? -0.218 -12.363 5.742 1.00 85.69 81 ALA A N 1
ATOM 633 C CA . ALA A 1 81 ? 0.524 -13.544 5.297 1.00 85.69 81 ALA A CA 1
ATOM 634 C C . ALA A 1 81 ? -0.161 -14.309 4.147 1.00 85.69 81 ALA A C 1
ATOM 636 O O . ALA A 1 81 ? 0.403 -15.267 3.616 1.00 85.69 81 ALA A O 1
ATOM 637 N N . ARG A 1 82 ? -1.382 -13.919 3.754 1.00 80.25 82 ARG A N 1
ATOM 638 C CA . ARG A 1 82 ? -2.090 -14.517 2.615 1.00 80.25 82 ARG A CA 1
ATOM 639 C C . ARG A 1 82 ? -1.459 -14.151 1.269 1.00 80.25 82 ARG A C 1
ATOM 641 O O . ARG A 1 82 ? -1.582 -14.926 0.321 1.00 80.25 82 ARG A O 1
ATOM 648 N N . HIS A 1 83 ? -0.792 -13.002 1.184 1.00 72.25 83 HIS A N 1
ATOM 649 C CA . HIS A 1 83 ? -0.110 -12.566 -0.031 1.00 72.25 83 HIS A CA 1
ATOM 650 C C . HIS A 1 83 ? 1.187 -13.343 -0.193 1.00 72.25 83 HIS A C 1
ATOM 652 O O . HIS A 1 83 ? 2.189 -13.056 0.457 1.00 72.25 83 HIS A O 1
ATOM 658 N N . LYS A 1 84 ? 1.153 -14.363 -1.048 1.00 66.25 84 LYS A N 1
ATOM 659 C CA . LYS A 1 84 ? 2.366 -15.025 -1.523 1.00 66.25 84 LYS A CA 1
ATOM 660 C C . LYS A 1 84 ? 2.909 -14.196 -2.683 1.00 66.25 84 LYS A C 1
ATOM 662 O O . LYS A 1 84 ? 2.238 -14.089 -3.709 1.00 66.25 84 LYS A O 1
ATOM 667 N N . CYS A 1 85 ? 4.062 -13.570 -2.464 1.00 59.19 85 CYS A N 1
ATOM 668 C CA . CYS A 1 85 ? 4.850 -12.942 -3.521 1.00 59.19 85 CYS A CA 1
ATOM 669 C C . CYS A 1 85 ? 5.417 -13.994 -4.477 1.00 59.19 85 CYS A C 1
ATOM 671 O O . CYS A 1 85 ? 5.774 -15.094 -3.991 1.00 59.19 85 CYS A O 1
#

Secondary structure (DSSP, 8-state):
-HHHHHHHHHHHH--PPPEEEE-EEEESS-S-THHHH-GGGSSTTSEEEESSSEEEEEEEEPSSSTT-EEEEEEEEES-GGG---

Sequence (85 aa):
MKYAILFILFCYVFKASALKCYTCSMVGNDKNDACYKDPENAGGTAITNCKYKYCTIIRQEKKQPRGEIATFLRGCEDNPARHKC

Radius of gyration: 19.31 Å; chains: 1; bounding box: 48×28×55 Å